Protein AF-A0A6N7TP20-F1 (afdb_monomer)

Sequence (91 aa):
MADSKKNVFFIGGYSYTVDKSTPLCRREDFFHSATLYQSPNGRFFVVENDAADTITVKVLSKSDAKTFMDEHPAGIFTENYIRIFGQPKQG

Secondary structure (DSSP, 8-state):
-------EEEETTEEEESTTSEEEEEEE-SSEEEEEEE-TTS-EEEEEEETTS-EEEEEE-HHHHHHHHHH-GGGB-HHHHHHHH------

Foldseek 3Di:
DPPPPPQWDQDPNDTHHVVQWAWFFWDDDPFKIKTWTAHPVRWIKIWMAGNVRDTDIDTDDPVVSVVVCVVHVVGGPVVSCCVNVNPPPPD

Nearest PDB structures (foldseek):
  7snx-assembly1_A  TM=6.237E-01  e=6.199E-01  Oplophorus gracilirostris
  3q1c-assembly1_A  TM=6.465E-01  e=1.100E+00  Escherichia coli O127:H6 str. E2348/69
  4fmc-assembly3_E  TM=6.771E-01  e=1.643E+00  Escherichia coli
  4fmd-assembly3_E  TM=6.856E-01  e=2.318E+00  Escherichia coli
  3pcs-assembly3_C  TM=5.658E-01  e=1.100E+00  Escherichia coli O157:H7

Radius of gyration: 13.51 Å; Cα contacts (8 Å, |Δi|>4): 136; chains: 1; bounding box: 25×38×41 Å

M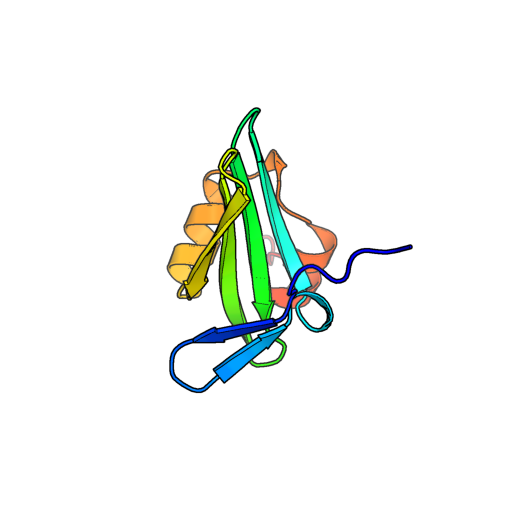ean predicted aligned error: 8.08 Å

Solvent-accessible surface area (backbone atoms only — not comparable to full-atom values): 5366 Å² total; per-residue (Å²): 132,85,80,79,78,70,56,62,45,81,55,98,92,40,80,48,40,55,88,71,23,48,63,35,27,45,47,77,53,101,53,38,34,39,37,34,30,34,40,84,87,74,47,35,33,34,42,34,36,38,73,84,76,46,77,46,77,46,79,39,53,75,66,56,52,48,51,56,36,68,77,37,60,92,29,43,36,62,72,46,39,35,73,73,75,42,70,82,77,82,125

Structure (mmCIF, N/CA/C/O backbone):
data_AF-A0A6N7TP20-F1
#
_entry.id   AF-A0A6N7TP20-F1
#
loop_
_atom_site.group_PDB
_atom_site.id
_atom_site.type_symbol
_atom_site.label_atom_id
_atom_site.label_alt_id
_atom_site.label_comp_id
_atom_site.label_asym_id
_atom_site.label_entity_id
_atom_site.label_seq_id
_atom_site.pdbx_PDB_ins_code
_atom_site.Cartn_x
_atom_site.Cartn_y
_atom_site.Cartn_z
_atom_site.occupancy
_atom_site.B_iso_or_equiv
_atom_site.auth_seq_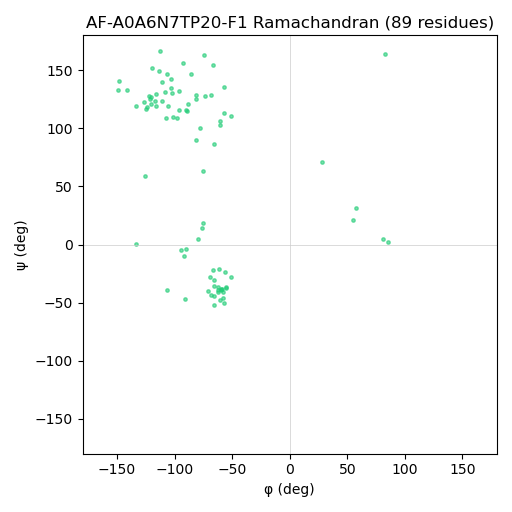id
_atom_site.auth_comp_id
_atom_site.auth_asym_id
_atom_site.auth_atom_id
_atom_site.pdbx_PDB_model_num
ATOM 1 N N . MET A 1 1 ? -5.006 -7.935 -25.964 1.00 34.12 1 MET A N 1
ATOM 2 C CA . MET A 1 1 ? -4.978 -9.048 -24.995 1.00 34.12 1 MET A CA 1
ATOM 3 C C . MET A 1 1 ? -4.311 -8.533 -23.728 1.00 34.12 1 MET A C 1
ATOM 5 O O . MET A 1 1 ? -3.146 -8.176 -23.797 1.00 34.12 1 MET A O 1
ATOM 9 N N . ALA A 1 2 ? -5.058 -8.365 -22.633 1.00 34.62 2 ALA A N 1
ATOM 10 C CA . ALA A 1 2 ? -4.501 -7.914 -21.358 1.00 34.62 2 ALA A CA 1
ATOM 11 C C . ALA A 1 2 ? -3.808 -9.108 -20.696 1.00 34.62 2 ALA A C 1
ATOM 13 O O . ALA A 1 2 ? -4.471 -10.009 -20.178 1.00 34.62 2 ALA A O 1
ATOM 14 N N . ASP A 1 3 ? -2.484 -9.156 -20.813 1.00 38.09 3 ASP A N 1
ATOM 15 C CA . ASP A 1 3 ? -1.664 -10.177 -20.178 1.00 38.09 3 ASP A CA 1
ATOM 16 C C . ASP A 1 3 ? -1.860 -10.068 -18.661 1.00 38.09 3 ASP A C 1
ATOM 18 O O . ASP A 1 3 ? -1.468 -9.095 -18.018 1.00 38.09 3 ASP A O 1
ATOM 22 N N . SER A 1 4 ? -2.593 -11.032 -18.107 1.00 44.59 4 SER A N 1
ATOM 23 C CA . SER A 1 4 ? -2.951 -11.118 -16.694 1.00 44.59 4 SER A CA 1
ATOM 24 C C . SER A 1 4 ? -1.734 -11.567 -15.882 1.00 44.59 4 SER A C 1
ATOM 26 O O . SER A 1 4 ? -1.732 -12.649 -15.289 1.00 44.59 4 SER A O 1
ATOM 28 N N . LYS A 1 5 ? -0.670 -10.755 -15.878 1.00 51.69 5 LYS A N 1
ATOM 29 C CA . LYS A 1 5 ? 0.542 -10.971 -15.081 1.00 51.69 5 LYS A CA 1
ATOM 30 C C . LYS A 1 5 ? 0.199 -10.858 -13.592 1.00 51.69 5 LYS A C 1
ATOM 32 O O . LYS A 1 5 ? 0.260 -9.796 -12.996 1.00 51.69 5 LYS A O 1
ATOM 37 N N . LYS A 1 6 ? -0.235 -11.985 -13.019 1.00 58.47 6 LYS A N 1
ATOM 38 C CA . LYS A 1 6 ? -0.243 -12.358 -11.591 1.00 58.47 6 LYS A CA 1
ATOM 39 C C . LYS A 1 6 ? -0.331 -11.183 -10.599 1.00 58.47 6 LYS A C 1
ATOM 41 O O . LYS A 1 6 ? 0.574 -10.949 -9.812 1.00 58.47 6 LYS A O 1
ATOM 46 N N . ASN A 1 7 ? -1.497 -10.543 -10.536 1.00 69.31 7 ASN A N 1
ATOM 47 C CA . ASN A 1 7 ? -1.856 -9.585 -9.480 1.00 69.31 7 ASN A CA 1
ATOM 48 C C . ASN A 1 7 ? -2.224 -10.260 -8.139 1.00 69.31 7 ASN A C 1
ATOM 50 O O . ASN A 1 7 ? -2.832 -9.625 -7.277 1.00 69.31 7 ASN A O 1
ATOM 54 N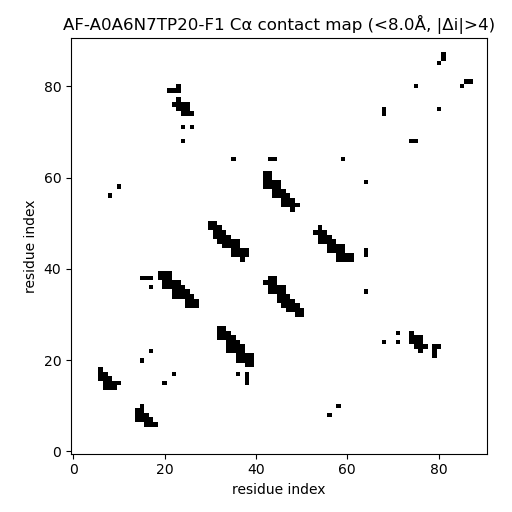 N . VAL A 1 8 ? -1.918 -11.552 -7.967 1.00 74.06 8 VAL A N 1
ATOM 55 C CA . VAL A 1 8 ? -2.247 -12.341 -6.771 1.00 74.06 8 VAL A CA 1
ATOM 56 C C . VAL A 1 8 ? -0.971 -12.941 -6.201 1.00 74.06 8 VAL A C 1
ATOM 58 O O . VAL A 1 8 ? -0.320 -13.759 -6.848 1.00 74.06 8 VAL A O 1
ATOM 61 N N . PHE A 1 9 ? -0.642 -12.559 -4.973 1.00 78.62 9 PHE A N 1
ATOM 62 C CA . PHE A 1 9 ? 0.558 -12.980 -4.262 1.00 78.62 9 PHE A CA 1
ATOM 63 C C . PHE A 1 9 ? 0.173 -13.783 -3.026 1.00 78.62 9 PHE A C 1
ATOM 65 O O . PHE A 1 9 ? -0.652 -13.345 -2.229 1.00 78.62 9 PHE A O 1
ATOM 72 N N . PHE A 1 10 ? 0.766 -14.960 -2.846 1.00 75.88 10 PHE A N 1
ATOM 73 C CA . PHE A 1 10 ? 0.512 -15.804 -1.680 1.00 75.88 10 PHE A CA 1
ATOM 74 C C . PHE A 1 10 ? 1.661 -15.651 -0.687 1.00 75.88 10 PHE A C 1
ATOM 76 O O . PHE A 1 10 ? 2.769 -16.108 -0.954 1.00 75.88 10 PHE A O 1
ATOM 83 N N . ILE A 1 11 ? 1.406 -15.005 0.452 1.00 76.06 11 ILE A N 1
ATOM 84 C CA . ILE A 1 11 ? 2.419 -14.757 1.487 1.00 76.06 11 ILE A CA 1
ATOM 85 C C . ILE A 1 11 ? 1.895 -15.268 2.825 1.00 76.06 11 ILE A C 1
ATOM 87 O O . ILE A 1 11 ? 0.820 -14.869 3.273 1.00 76.06 11 ILE A O 1
ATOM 91 N N . GLY A 1 12 ? 2.640 -16.176 3.462 1.00 67.31 12 GLY A N 1
ATOM 92 C CA . GLY A 1 12 ? 2.320 -16.681 4.804 1.00 67.31 12 GLY A CA 1
ATOM 93 C C . GLY A 1 12 ? 0.930 -17.320 4.933 1.00 67.31 12 GLY A C 1
ATOM 94 O O . GLY A 1 12 ? 0.305 -17.198 5.982 1.00 67.31 12 GLY A O 1
ATOM 95 N N . GLY A 1 13 ? 0.414 -17.938 3.862 1.00 72.31 13 GLY A N 1
ATOM 96 C CA . GLY A 1 13 ? -0.924 -18.548 3.824 1.00 72.31 13 GLY A CA 1
ATOM 97 C C . GLY A 1 13 ? -2.072 -17.592 3.474 1.00 72.31 13 GLY A C 1
ATOM 98 O O . GLY A 1 13 ? -3.221 -18.019 3.436 1.00 72.31 13 GLY A O 1
ATOM 99 N N . TYR A 1 14 ? -1.784 -16.320 3.184 1.00 73.31 14 TYR A N 1
ATOM 100 C CA . TYR A 1 14 ? -2.780 -15.329 2.774 1.00 73.31 14 TYR A CA 1
ATOM 101 C C . TYR A 1 14 ? -2.596 -14.927 1.312 1.00 73.31 14 TYR A C 1
ATOM 103 O O . TYR A 1 14 ? -1.474 -14.739 0.844 1.00 73.31 14 TYR A O 1
ATOM 111 N N . SER A 1 15 ? -3.711 -14.765 0.600 1.00 75.69 15 SER A N 1
ATOM 112 C CA . SER A 1 15 ? -3.742 -14.245 -0.767 1.00 75.69 15 SER A CA 1
ATOM 113 C C . SER A 1 15 ? -3.874 -12.720 -0.762 1.00 75.69 15 SER A C 1
ATOM 115 O O . SER A 1 15 ? -4.901 -12.173 -0.351 1.00 75.69 15 SER A O 1
ATOM 117 N N . TYR A 1 16 ? -2.849 -12.038 -1.249 1.00 77.62 16 TYR A N 1
ATOM 118 C CA . TYR A 1 16 ? -2.796 -10.599 -1.457 1.00 77.62 16 TYR A CA 1
ATOM 119 C C . TYR A 1 16 ? -3.096 -10.309 -2.923 1.00 77.62 16 TYR A C 1
ATOM 121 O O . TYR A 1 16 ? -2.306 -10.625 -3.807 1.00 77.62 16 TYR A O 1
ATOM 129 N N . THR A 1 17 ? -4.268 -9.737 -3.182 1.00 79.19 17 THR A N 1
ATOM 130 C CA . THR A 1 17 ? -4.730 -9.427 -4.542 1.00 79.19 17 THR A CA 1
ATOM 131 C C . THR A 1 17 ? -4.616 -7.933 -4.762 1.00 79.19 17 THR A C 1
ATOM 133 O O . THR A 1 17 ? -5.293 -7.190 -4.055 1.00 79.19 17 THR A O 1
ATOM 136 N N . VAL A 1 18 ? -3.824 -7.488 -5.734 1.00 78.62 18 VAL A N 1
ATOM 137 C CA . VAL A 1 18 ? -3.716 -6.066 -6.097 1.00 78.62 18 VAL A CA 1
ATOM 138 C C . VAL A 1 18 ? -5.081 -5.504 -6.498 1.00 78.62 18 VAL A C 1
ATOM 140 O O . VAL A 1 18 ? -5.453 -4.439 -6.035 1.00 78.62 18 VAL A O 1
ATOM 143 N N . ASP A 1 19 ? -5.871 -6.272 -7.249 1.00 77.31 19 ASP A N 1
ATOM 144 C CA . ASP A 1 19 ? -7.209 -5.882 -7.721 1.00 77.31 19 ASP A CA 1
ATOM 145 C C . ASP A 1 19 ? -8.200 -5.560 -6.585 1.00 77.31 19 ASP A C 1
ATOM 147 O O . ASP A 1 19 ? -8.971 -4.608 -6.652 1.00 77.31 19 ASP A O 1
ATOM 151 N N . LYS A 1 20 ? -8.131 -6.324 -5.489 1.00 77.38 20 LYS A N 1
ATOM 152 C CA . LYS A 1 20 ? -8.975 -6.122 -4.300 1.00 77.38 20 LYS A CA 1
ATOM 153 C C . LYS A 1 20 ? -8.359 -5.173 -3.277 1.00 77.38 20 LYS A C 1
ATOM 155 O O . LYS A 1 20 ? -8.965 -4.947 -2.231 1.00 77.38 20 LYS A O 1
ATOM 160 N N . SER A 1 21 ? -7.140 -4.705 -3.522 1.00 83.69 21 SER A N 1
ATOM 161 C CA . SER A 1 21 ? -6.388 -3.890 -2.577 1.00 83.69 21 SER A CA 1
ATOM 162 C C . SER A 1 21 ? -6.353 -2.445 -3.036 1.00 83.69 21 SER A C 1
ATOM 164 O O . SER A 1 21 ? -6.300 -2.143 -4.223 1.00 83.69 21 SER A O 1
ATOM 166 N N . THR A 1 22 ? -6.351 -1.538 -2.073 1.00 85.69 22 THR A N 1
ATOM 167 C CA . THR A 1 22 ? -6.337 -0.108 -2.355 1.00 85.69 22 THR A CA 1
ATOM 168 C C . THR A 1 22 ? -4.885 0.357 -2.488 1.00 85.69 22 THR A C 1
ATOM 170 O O . THR A 1 22 ? -4.128 0.201 -1.524 1.00 85.69 22 THR A O 1
ATOM 173 N N . PRO A 1 23 ? -4.460 0.922 -3.633 1.00 87.50 23 PRO A N 1
ATOM 174 C CA . PRO A 1 23 ? -3.135 1.520 -3.758 1.00 87.50 23 PRO A CA 1
ATOM 175 C C . PRO A 1 23 ? -3.049 2.780 -2.895 1.00 87.50 23 PRO A C 1
ATOM 177 O O . PRO A 1 23 ? -3.896 3.665 -2.984 1.00 87.50 23 PRO A O 1
ATOM 180 N N . LEU A 1 24 ? -2.022 2.867 -2.059 1.00 86.94 24 LEU A N 1
ATOM 181 C CA . LEU A 1 24 ? -1.801 3.996 -1.153 1.00 86.94 24 LEU A CA 1
ATOM 182 C C . LEU A 1 24 ? -0.663 4.891 -1.604 1.00 86.94 24 LEU A C 1
ATOM 184 O O . LEU A 1 24 ? -0.763 6.106 -1.486 1.00 86.94 24 LEU A O 1
ATOM 188 N N . CYS A 1 25 ? 0.407 4.300 -2.124 1.00 88.12 25 CYS A N 1
ATOM 189 C CA . CYS A 1 25 ? 1.559 5.044 -2.598 1.00 88.12 25 CYS A CA 1
ATOM 190 C C . CYS A 1 25 ? 2.203 4.295 -3.752 1.00 88.12 25 CYS A C 1
ATOM 192 O O . CYS A 1 25 ? 2.420 3.089 -3.652 1.00 88.12 25 CYS A O 1
ATOM 194 N N . ARG A 1 26 ? 2.516 4.993 -4.838 1.00 87.06 26 ARG A N 1
ATOM 195 C CA . ARG A 1 26 ? 3.285 4.451 -5.954 1.00 87.06 26 ARG A CA 1
ATOM 196 C C . ARG A 1 26 ? 4.575 5.228 -6.083 1.00 87.06 26 ARG A C 1
ATOM 198 O O . ARG A 1 26 ? 4.577 6.434 -6.288 1.00 87.06 26 ARG A O 1
ATOM 205 N N . ARG A 1 27 ? 5.664 4.491 -6.017 1.00 85.19 27 ARG A N 1
ATOM 206 C CA . ARG A 1 27 ? 6.989 4.924 -6.399 1.00 85.19 27 ARG A CA 1
ATOM 207 C C . ARG A 1 27 ? 7.290 4.334 -7.767 1.00 85.19 27 ARG A C 1
ATOM 209 O O . ARG A 1 27 ? 7.117 3.137 -7.982 1.00 85.19 27 ARG A O 1
ATOM 216 N N . GLU A 1 28 ? 7.736 5.175 -8.679 1.00 81.44 28 GLU A N 1
ATOM 217 C CA . GLU A 1 28 ? 8.212 4.753 -9.985 1.00 81.44 28 GLU A CA 1
ATOM 218 C C . GLU A 1 28 ? 9.530 5.462 -10.268 1.00 81.44 28 GLU A C 1
ATOM 220 O O . GLU A 1 28 ? 9.604 6.687 -10.274 1.00 81.44 28 GLU A O 1
ATOM 225 N N . ASP A 1 29 ? 10.567 4.661 -10.451 1.00 79.94 29 ASP A N 1
ATOM 226 C CA . ASP A 1 29 ? 11.897 5.042 -10.889 1.00 79.94 29 ASP A CA 1
ATOM 227 C C . ASP A 1 29 ? 12.147 4.451 -12.284 1.00 79.94 29 ASP A C 1
ATOM 229 O O . ASP A 1 29 ? 11.463 3.527 -12.724 1.00 79.94 29 ASP A O 1
ATOM 233 N N . PHE A 1 30 ? 13.193 4.929 -12.959 1.00 75.38 30 PHE A N 1
ATOM 234 C CA . PHE A 1 30 ? 13.566 4.512 -14.319 1.00 75.38 30 PHE A CA 1
ATOM 235 C C . PHE A 1 30 ? 13.677 2.991 -14.532 1.00 75.38 30 PHE A C 1
ATOM 237 O O . PHE A 1 30 ? 13.473 2.520 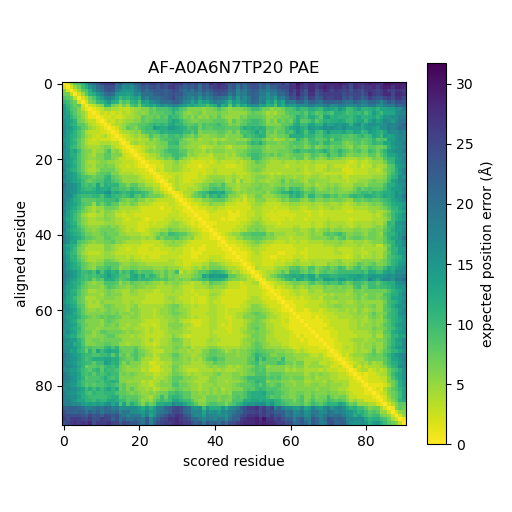-15.647 1.00 75.38 30 PHE A O 1
ATOM 244 N N . PHE A 1 31 ? 14.003 2.234 -13.481 1.00 78.81 31 PHE A N 1
ATOM 245 C CA . PHE A 1 31 ? 14.204 0.781 -13.535 1.00 78.81 31 PHE A CA 1
ATOM 246 C C . PHE A 1 31 ? 13.497 0.023 -12.407 1.00 78.81 31 PHE A C 1
ATOM 248 O O . PHE A 1 31 ? 13.606 -1.194 -12.336 1.00 78.81 31 PHE A O 1
ATOM 255 N N . HIS A 1 32 ? 12.787 0.717 -11.517 1.00 82.81 32 HIS A N 1
ATOM 256 C CA . HIS A 1 32 ? 12.143 0.089 -10.367 1.00 82.81 32 HIS A CA 1
ATOM 257 C C . HIS A 1 32 ? 10.786 0.729 -10.129 1.00 82.81 32 HIS A C 1
ATOM 259 O O . HIS A 1 32 ? 10.672 1.947 -10.084 1.00 82.81 32 HIS A O 1
ATOM 265 N N . SER A 1 33 ? 9.749 -0.070 -9.922 1.00 85.38 33 SER A N 1
ATOM 266 C CA . SER A 1 33 ? 8.449 0.438 -9.485 1.00 85.38 33 SER A CA 1
ATOM 267 C C . SER A 1 33 ? 8.059 -0.235 -8.183 1.00 85.38 33 SER A C 1
ATOM 269 O O . SER A 1 33 ? 8.088 -1.449 -8.074 1.00 85.38 33 SER A O 1
ATOM 271 N N . ALA A 1 34 ? 7.707 0.539 -7.168 1.00 87.94 34 ALA A N 1
ATOM 272 C CA . ALA A 1 34 ? 7.273 0.018 -5.883 1.00 87.94 34 ALA A CA 1
ATOM 273 C C . ALA A 1 34 ? 5.909 0.606 -5.551 1.00 87.94 34 ALA A C 1
ATOM 275 O O . ALA A 1 34 ? 5.760 1.813 -5.394 1.00 87.94 34 ALA A O 1
ATOM 276 N N . THR A 1 35 ? 4.888 -0.238 -5.452 1.00 89.12 35 THR A N 1
ATOM 277 C CA . THR A 1 35 ? 3.537 0.211 -5.113 1.00 89.12 35 THR A CA 1
ATOM 278 C C . THR A 1 35 ? 3.100 -0.389 -3.791 1.00 89.12 35 THR A C 1
ATOM 280 O O . THR A 1 35 ? 3.022 -1.606 -3.634 1.00 89.12 35 THR A O 1
ATOM 283 N N . LEU A 1 36 ? 2.817 0.485 -2.833 1.00 89.62 36 LEU A N 1
ATOM 284 C CA . LEU A 1 36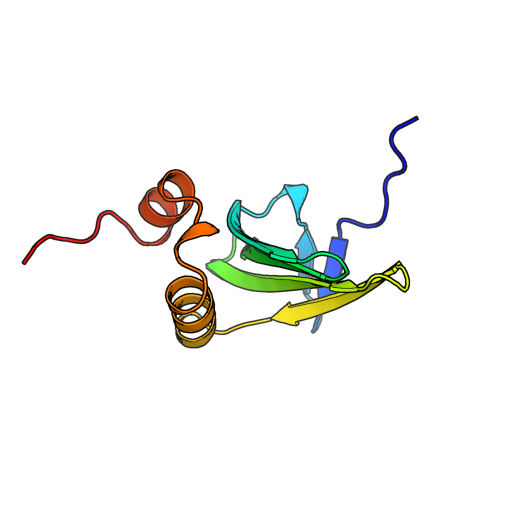 ? 2.242 0.157 -1.544 1.00 89.62 36 LEU A CA 1
ATOM 285 C C . LEU A 1 36 ? 0.729 0.009 -1.681 1.00 89.62 36 LEU A C 1
ATOM 287 O O . LEU A 1 36 ? 0.031 0.937 -2.096 1.00 89.62 36 LEU A O 1
ATOM 291 N N . TYR A 1 37 ? 0.224 -1.136 -1.250 1.00 89.06 37 TYR A N 1
ATOM 292 C CA . TYR A 1 37 ? -1.186 -1.476 -1.227 1.00 89.06 37 TYR A CA 1
ATOM 293 C C . TYR A 1 37 ? -1.653 -1.764 0.192 1.00 89.06 37 TYR A C 1
ATOM 295 O O . TYR A 1 37 ? -0.908 -2.266 1.039 1.00 89.06 37 TYR A O 1
ATOM 303 N N . GLN A 1 38 ? -2.936 -1.517 0.426 1.00 86.75 38 GLN A N 1
ATOM 304 C CA . GLN A 1 38 ? -3.639 -2.023 1.588 1.00 86.75 38 GLN A CA 1
ATOM 305 C C . GLN A 1 38 ? -4.660 -3.075 1.169 1.00 86.75 38 GLN A C 1
ATOM 307 O O . GLN A 1 38 ? -5.564 -2.822 0.376 1.00 86.75 38 GLN A O 1
ATOM 312 N N . SER A 1 39 ? -4.529 -4.259 1.749 1.00 84.56 39 SER A N 1
ATOM 313 C CA . SER A 1 39 ? -5.524 -5.319 1.642 1.00 84.56 39 SER A CA 1
ATOM 314 C C . SER A 1 39 ? -6.831 -4.937 2.356 1.00 84.56 39 SER A C 1
ATOM 316 O O . SER A 1 39 ? -6.800 -4.202 3.348 1.00 84.56 39 SER A O 1
ATOM 318 N N . PRO A 1 40 ? -7.976 -5.513 1.951 1.00 77.94 40 PRO A N 1
ATOM 319 C CA . PRO A 1 40 ? -9.264 -5.281 2.614 1.00 77.94 40 PRO A CA 1
ATOM 320 C C . PRO A 1 40 ? -9.281 -5.738 4.082 1.00 77.94 40 PRO A C 1
ATOM 322 O O . PRO A 1 40 ? -10.061 -5.233 4.879 1.00 77.94 40 PRO A O 1
ATOM 325 N N . ASN A 1 41 ? -8.371 -6.640 4.465 1.00 80.25 41 ASN A N 1
ATOM 326 C CA . ASN A 1 41 ? -8.178 -7.075 5.852 1.00 80.25 41 ASN A CA 1
ATOM 327 C C . ASN A 1 41 ? -7.361 -6.074 6.694 1.00 80.25 41 ASN A C 1
ATOM 329 O O . ASN A 1 41 ? -6.986 -6.382 7.823 1.00 80.25 41 ASN A O 1
ATOM 333 N N . GLY A 1 42 ? -7.013 -4.907 6.143 1.00 80.88 42 GLY A N 1
ATOM 334 C CA . GLY A 1 42 ? -6.261 -3.861 6.834 1.00 80.88 42 GLY A CA 1
ATOM 335 C C . GLY A 1 42 ? -4.745 -4.070 6.882 1.00 80.88 42 GLY A C 1
ATOM 336 O O . GLY A 1 42 ? -4.050 -3.277 7.514 1.00 80.88 42 GLY A O 1
ATOM 337 N N . ARG A 1 43 ? -4.208 -5.108 6.225 1.00 85.94 43 ARG A N 1
ATOM 338 C CA . ARG A 1 43 ? -2.754 -5.342 6.123 1.00 85.94 43 ARG A CA 1
ATOM 339 C C . ARG A 1 43 ? -2.149 -4.571 4.964 1.00 85.94 43 ARG A C 1
ATOM 341 O O . ARG A 1 43 ? -2.782 -4.473 3.912 1.00 85.94 43 ARG A O 1
ATOM 348 N N . PHE A 1 44 ? -0.913 -4.126 5.132 1.00 88.56 44 PHE A N 1
ATOM 349 C CA . PHE A 1 44 ? -0.170 -3.387 4.120 1.00 88.56 44 PHE A CA 1
ATOM 350 C C . PHE A 1 44 ? 0.858 -4.296 3.459 1.00 88.56 44 PHE A C 1
ATOM 352 O O . PHE A 1 44 ? 1.459 -5.152 4.108 1.00 88.56 44 PHE A O 1
ATOM 359 N N . PHE A 1 45 ? 1.046 -4.135 2.159 1.00 89.25 45 PHE A N 1
ATOM 360 C CA . PHE A 1 45 ? 2.072 -4.850 1.419 1.00 89.25 45 PHE A CA 1
ATOM 361 C C . PHE A 1 45 ? 2.571 -3.982 0.275 1.00 89.25 45 PHE A C 1
ATOM 363 O O . PHE A 1 45 ? 1.793 -3.273 -0.359 1.00 89.25 45 PHE A O 1
ATOM 370 N N . VAL A 1 46 ? 3.870 -4.026 0.026 1.00 89.12 46 VAL A N 1
ATOM 371 C CA . VAL A 1 46 ? 4.504 -3.346 -1.096 1.00 89.12 46 VAL A CA 1
ATOM 372 C C . VAL A 1 46 ? 4.825 -4.368 -2.171 1.00 89.12 46 VAL A C 1
ATOM 374 O O . VAL A 1 46 ? 5.310 -5.461 -1.880 1.00 89.12 46 VAL A O 1
ATOM 377 N N . VAL A 1 47 ? 4.502 -4.017 -3.408 1.00 87.81 47 VAL A N 1
ATOM 378 C CA . VAL A 1 47 ? 4.850 -4.770 -4.607 1.00 87.81 47 VAL A CA 1
ATOM 379 C C . VAL A 1 47 ? 5.942 -3.987 -5.313 1.00 87.81 47 VAL A C 1
ATOM 381 O O . VAL A 1 47 ? 5.681 -2.914 -5.850 1.00 87.81 47 VAL A O 1
ATOM 384 N N . GLU A 1 48 ? 7.154 -4.515 -5.273 1.00 88.19 48 GLU A N 1
ATOM 385 C CA . GLU A 1 48 ? 8.327 -3.999 -5.963 1.00 88.19 48 GLU A CA 1
ATOM 386 C C . GLU A 1 48 ? 8.495 -4.766 -7.279 1.00 88.19 48 GLU A C 1
ATOM 388 O O . GLU A 1 48 ? 8.4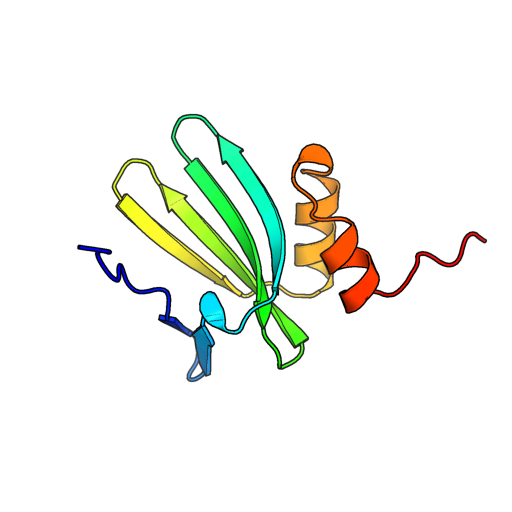16 -5.991 -7.315 1.00 88.19 48 GLU A O 1
ATOM 393 N N . ASN A 1 49 ? 8.699 -4.043 -8.366 1.00 85.94 49 ASN A N 1
ATOM 394 C CA . ASN A 1 49 ? 8.955 -4.541 -9.703 1.00 85.94 49 ASN A CA 1
ATOM 395 C C . ASN A 1 49 ? 10.311 -4.005 -10.136 1.00 85.94 49 ASN A C 1
ATOM 397 O O . ASN A 1 49 ? 10.515 -2.791 -10.173 1.00 85.94 49 ASN A O 1
ATOM 401 N N . ASP A 1 50 ? 11.214 -4.916 -10.448 1.00 80.25 50 ASP A N 1
ATOM 402 C CA . ASP A 1 50 ? 12.539 -4.607 -10.963 1.00 80.25 50 ASP A CA 1
ATOM 403 C C . ASP A 1 50 ? 12.543 -4.604 -12.497 1.00 80.25 50 ASP A C 1
ATOM 405 O O . ASP A 1 50 ? 11.732 -5.287 -13.129 1.00 80.25 50 ASP A O 1
ATOM 409 N N . ALA A 1 51 ? 13.488 -3.893 -13.112 1.00 76.81 51 ALA A N 1
ATOM 410 C CA . ALA A 1 51 ? 13.706 -3.906 -14.556 1.00 76.81 51 ALA A CA 1
ATOM 411 C C . ALA A 1 51 ? 13.966 -5.316 -15.107 1.00 76.81 51 ALA A C 1
ATOM 413 O O . ALA A 1 51 ? 13.690 -5.577 -16.277 1.00 76.81 51 ALA A O 1
ATOM 414 N N . ALA A 1 52 ? 14.437 -6.242 -14.269 1.00 77.44 52 ALA A N 1
ATOM 415 C CA . ALA A 1 52 ? 14.561 -7.660 -14.593 1.00 77.44 52 ALA A CA 1
ATOM 416 C C . ALA A 1 52 ? 13.220 -8.439 -14.590 1.00 77.44 52 ALA A C 1
ATOM 418 O O . ALA A 1 52 ? 13.238 -9.663 -14.460 1.00 77.44 52 ALA A O 1
ATOM 419 N N . ASP A 1 53 ? 12.061 -7.764 -14.669 1.00 71.00 53 ASP A N 1
ATOM 420 C CA . ASP A 1 53 ? 10.700 -8.342 -14.559 1.00 71.00 53 ASP A CA 1
ATOM 421 C C . ASP A 1 53 ? 10.497 -9.140 -13.253 1.00 71.00 53 ASP A C 1
ATOM 423 O O . ASP A 1 53 ? 9.634 -10.012 -13.138 1.00 71.00 53 ASP A O 1
ATOM 427 N N . THR A 1 54 ? 11.327 -8.862 -12.244 1.00 80.06 54 THR A N 1
ATOM 428 C CA . THR A 1 54 ? 11.300 -9.573 -10.968 1.00 80.06 54 THR A CA 1
ATOM 429 C C . THR A 1 54 ? 10.350 -8.857 -10.028 1.00 80.06 54 THR A C 1
ATOM 431 O O . THR A 1 54 ? 10.584 -7.717 -9.629 1.00 80.06 54 THR A O 1
ATOM 434 N N . ILE A 1 55 ? 9.270 -9.548 -9.660 1.00 83.31 55 ILE A N 1
ATOM 435 C CA . ILE A 1 55 ? 8.262 -9.024 -8.742 1.00 83.31 55 ILE A CA 1
ATOM 436 C C . ILE A 1 55 ? 8.557 -9.524 -7.333 1.00 83.31 55 ILE A C 1
ATOM 438 O O . ILE A 1 55 ? 8.466 -10.720 -7.053 1.00 83.31 55 ILE A O 1
ATOM 442 N N . THR A 1 56 ? 8.863 -8.598 -6.435 1.00 84.81 56 THR A N 1
ATOM 443 C CA . THR A 1 56 ? 9.058 -8.864 -5.013 1.00 84.81 56 THR A CA 1
ATOM 444 C C . THR A 1 56 ? 7.887 -8.290 -4.239 1.00 84.81 56 THR A C 1
ATOM 446 O O . THR A 1 56 ? 7.510 -7.139 -4.433 1.00 84.81 56 THR A O 1
ATOM 449 N N . VAL A 1 57 ? 7.300 -9.076 -3.339 1.00 84.75 57 VAL A N 1
ATOM 450 C CA . VAL A 1 57 ? 6.214 -8.589 -2.485 1.00 84.75 57 VAL A CA 1
ATOM 451 C C . VAL A 1 57 ? 6.598 -8.734 -1.031 1.00 84.75 57 VAL A C 1
ATOM 453 O O . VAL A 1 57 ? 6.936 -9.825 -0.571 1.00 84.75 57 VAL A O 1
ATOM 456 N N . LYS A 1 58 ? 6.532 -7.622 -0.303 1.00 87.75 58 LYS A N 1
ATOM 457 C CA . LYS A 1 58 ? 6.860 -7.556 1.120 1.00 87.75 58 LYS A CA 1
ATOM 458 C C . LYS A 1 58 ? 5.643 -7.078 1.889 1.00 87.75 58 LYS A C 1
ATOM 460 O O . LYS A 1 58 ? 5.054 -6.049 1.572 1.00 87.75 58 LYS A O 1
ATOM 465 N N . VAL A 1 59 ? 5.254 -7.832 2.910 1.00 87.81 59 VAL A N 1
ATOM 466 C CA . VAL A 1 59 ? 4.194 -7.414 3.833 1.00 87.81 59 VAL A CA 1
ATOM 467 C C . VAL A 1 59 ? 4.812 -6.460 4.845 1.00 87.81 59 VAL A C 1
ATOM 469 O O . VAL A 1 59 ? 5.833 -6.777 5.448 1.00 87.81 59 VAL A O 1
ATOM 472 N N . LEU A 1 60 ? 4.192 -5.298 5.015 1.00 87.00 60 LEU A N 1
ATOM 473 C CA . LEU A 1 60 ? 4.659 -4.245 5.905 1.00 87.00 60 LEU A CA 1
ATOM 474 C C . LEU A 1 60 ? 3.682 -4.058 7.063 1.00 87.00 60 LEU A C 1
ATOM 476 O O . LEU A 1 60 ? 2.466 -4.240 6.927 1.00 87.00 60 LEU A O 1
ATOM 480 N N . SER A 1 61 ? 4.217 -3.649 8.209 1.00 87.06 61 SER A N 1
ATOM 481 C CA . SER A 1 61 ? 3.391 -3.157 9.307 1.00 87.06 61 SER A CA 1
ATOM 482 C C . SER A 1 61 ? 2.871 -1.759 8.978 1.00 87.06 61 SER A C 1
ATOM 484 O O . SER A 1 61 ? 3.397 -1.060 8.114 1.00 87.06 61 SER A O 1
ATOM 486 N N . LYS A 1 62 ? 1.841 -1.309 9.701 1.00 83.44 62 LYS A N 1
ATOM 487 C CA . LYS A 1 62 ? 1.282 0.043 9.531 1.00 83.44 62 LYS A CA 1
ATOM 488 C C . LYS A 1 62 ? 2.345 1.142 9.694 1.00 83.44 62 LYS A C 1
ATOM 490 O O . LYS A 1 62 ? 2.288 2.139 8.982 1.00 83.44 62 LYS A O 1
ATOM 495 N N . SER A 1 63 ? 3.288 0.957 10.619 1.00 85.81 63 SER A N 1
ATOM 496 C CA . SER A 1 63 ? 4.386 1.895 10.871 1.00 85.81 63 SER A CA 1
ATOM 497 C C . SER A 1 63 ? 5.334 1.987 9.675 1.00 85.81 63 SER A C 1
ATOM 499 O O . SER A 1 63 ? 5.535 3.081 9.165 1.00 85.81 63 SER A O 1
ATOM 501 N N . ASP A 1 64 ? 5.826 0.851 9.169 1.00 86.94 64 ASP A N 1
ATOM 502 C CA . ASP A 1 64 ? 6.701 0.802 7.989 1.00 86.94 64 ASP A CA 1
ATOM 503 C C . ASP A 1 64 ? 6.013 1.340 6.733 1.00 86.94 64 ASP A C 1
ATOM 505 O O . ASP A 1 64 ? 6.602 2.097 5.970 1.00 86.94 64 ASP A O 1
ATOM 509 N N . ALA A 1 65 ? 4.733 1.006 6.542 1.00 85.44 65 ALA A N 1
ATOM 510 C CA . ALA A 1 65 ? 3.929 1.548 5.452 1.00 85.44 65 ALA A CA 1
ATOM 511 C C . ALA A 1 65 ? 3.843 3.079 5.529 1.00 85.44 65 ALA A C 1
ATOM 513 O O . ALA A 1 65 ? 3.897 3.752 4.503 1.00 85.44 65 ALA A O 1
ATOM 514 N N .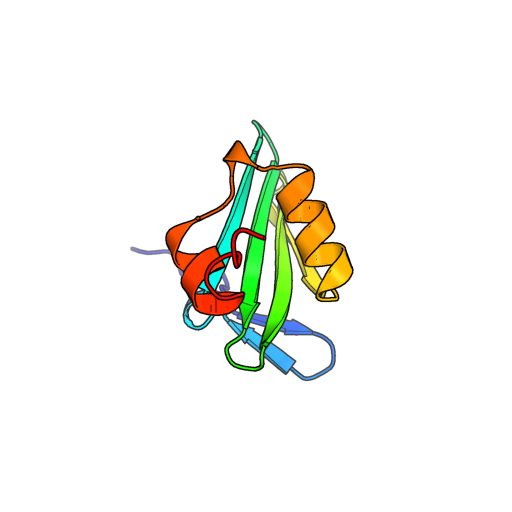 LYS A 1 66 ? 3.731 3.637 6.741 1.00 83.94 66 LYS A N 1
ATOM 515 C CA . LYS A 1 66 ? 3.730 5.085 6.951 1.00 83.94 66 LYS A CA 1
ATOM 516 C C . LYS A 1 66 ? 5.091 5.705 6.646 1.00 83.94 66 LYS A C 1
ATOM 518 O O . LYS A 1 66 ? 5.112 6.718 5.961 1.00 83.94 66 LYS A O 1
ATOM 523 N N . THR A 1 67 ? 6.188 5.092 7.089 1.00 86.31 67 THR A N 1
ATOM 524 C CA . THR A 1 67 ? 7.549 5.537 6.752 1.00 86.31 67 THR A CA 1
ATOM 525 C C . THR A 1 67 ? 7.769 5.548 5.240 1.00 86.31 67 THR A C 1
ATOM 527 O O . THR A 1 67 ? 8.200 6.557 4.704 1.00 86.31 67 THR A O 1
ATOM 530 N N . PHE A 1 68 ? 7.360 4.491 4.531 1.00 85.38 68 PHE A N 1
ATOM 531 C CA . PHE A 1 68 ? 7.474 4.423 3.071 1.00 85.38 68 PHE A CA 1
ATOM 532 C C . PHE A 1 68 ? 6.701 5.547 2.363 1.00 85.38 68 PHE A C 1
ATOM 534 O O . PHE A 1 68 ? 7.162 6.099 1.368 1.00 85.38 68 PHE A O 1
ATOM 541 N N . MET A 1 69 ? 5.511 5.887 2.870 1.00 84.12 69 MET A N 1
ATOM 542 C CA . MET A 1 69 ? 4.740 7.024 2.365 1.00 84.12 69 MET A CA 1
ATOM 543 C C . MET A 1 69 ? 5.452 8.354 2.649 1.00 84.12 69 MET A C 1
ATOM 545 O O . MET A 1 69 ? 5.535 9.191 1.758 1.00 84.12 69 MET A O 1
ATOM 549 N N . ASP A 1 70 ? 5.990 8.534 3.856 1.00 84.00 70 ASP A N 1
ATOM 550 C CA . ASP A 1 70 ? 6.714 9.744 4.274 1.00 84.00 70 ASP A CA 1
ATOM 551 C C . ASP A 1 70 ? 7.988 9.985 3.445 1.00 84.00 70 ASP A C 1
ATOM 553 O O . ASP A 1 70 ? 8.276 11.118 3.071 1.00 84.00 70 ASP A O 1
ATOM 557 N N . GLU A 1 71 ? 8.695 8.913 3.072 1.00 85.56 71 GLU A N 1
ATOM 558 C CA . GLU A 1 71 ? 9.850 8.962 2.165 1.00 85.56 71 GLU A CA 1
ATOM 559 C C . GLU A 1 71 ? 9.460 9.297 0.716 1.00 85.56 71 GLU A C 1
ATOM 561 O O . GLU A 1 71 ? 10.251 9.880 -0.032 1.00 85.56 71 GLU A O 1
ATOM 566 N N . HIS A 1 72 ? 8.238 8.952 0.302 1.00 82.62 72 HIS A N 1
ATOM 567 C CA . HIS A 1 72 ? 7.753 9.123 -1.068 1.00 82.62 72 HIS A CA 1
ATOM 568 C C . HIS A 1 72 ? 6.436 9.914 -1.141 1.00 82.62 72 HIS A C 1
ATOM 570 O O . HIS A 1 72 ? 5.458 9.436 -1.725 1.00 82.62 72 HIS A O 1
ATOM 576 N N . PRO A 1 73 ? 6.398 11.166 -0.643 1.00 77.50 73 PRO A N 1
ATOM 577 C CA . PRO A 1 73 ? 5.157 11.925 -0.518 1.00 77.50 73 PRO A CA 1
ATOM 578 C C . PRO A 1 73 ? 4.527 12.254 -1.877 1.00 77.50 73 PRO A C 1
ATOM 580 O O . PRO A 1 73 ? 3.306 12.307 -1.998 1.00 77.50 73 PRO A O 1
ATOM 583 N N . ALA A 1 74 ? 5.349 12.413 -2.920 1.00 79.56 74 ALA A N 1
ATOM 584 C CA . ALA A 1 74 ? 4.896 12.679 -4.287 1.00 79.56 74 ALA A CA 1
ATOM 585 C C . ALA A 1 74 ? 4.125 11.504 -4.917 1.00 79.56 74 ALA A C 1
ATOM 587 O O . ALA A 1 74 ? 3.366 11.702 -5.862 1.00 79.56 74 ALA A O 1
ATOM 588 N N . GLY A 1 75 ? 4.326 10.289 -4.401 1.00 81.62 75 GLY A N 1
ATOM 589 C CA . GLY A 1 75 ? 3.678 9.072 -4.876 1.00 81.62 75 GLY A CA 1
ATOM 590 C C . GLY A 1 75 ? 2.410 8.697 -4.113 1.00 81.62 75 GLY A C 1
ATOM 591 O O . GLY A 1 75 ? 1.765 7.709 -4.469 1.00 81.62 75 GLY A O 1
ATOM 592 N N . ILE A 1 76 ? 2.060 9.431 -3.049 1.00 85.44 76 ILE A N 1
ATOM 593 C CA . ILE A 1 76 ? 0.915 9.109 -2.196 1.00 85.44 76 ILE A CA 1
ATOM 594 C C . ILE A 1 76 ? -0.389 9.437 -2.925 1.00 85.44 76 ILE A C 1
ATOM 596 O O . ILE A 1 76 ? -0.632 10.565 -3.349 1.00 85.44 76 ILE A O 1
ATOM 600 N N . PHE A 1 77 ? -1.292 8.462 -2.972 1.00 85.19 77 PHE A N 1
ATOM 601 C CA . PHE A 1 77 ? -2.672 8.670 -3.389 1.00 85.19 77 PHE A CA 1
ATOM 602 C C . PHE A 1 77 ? -3.471 9.234 -2.216 1.00 85.19 77 PHE A C 1
ATOM 604 O O . PHE A 1 77 ? -4.038 8.484 -1.419 1.00 85.19 77 PHE A O 1
ATOM 611 N N . THR A 1 78 ? -3.520 10.561 -2.102 1.00 78.56 78 THR A N 1
ATOM 612 C CA . THR A 1 78 ? -4.151 11.268 -0.975 1.00 78.56 78 THR A CA 1
ATOM 613 C C . THR A 1 78 ? -5.611 10.857 -0.764 1.00 78.56 78 THR A C 1
ATOM 615 O O . THR A 1 78 ? -6.044 10.702 0.373 1.00 78.56 78 THR A O 1
ATOM 618 N N . GLU A 1 79 ? -6.361 10.599 -1.839 1.00 81.31 79 GLU A N 1
ATOM 619 C CA . GLU A 1 79 ? -7.750 10.117 -1.776 1.00 81.31 79 GLU A CA 1
ATOM 620 C C . GLU A 1 79 ? -7.8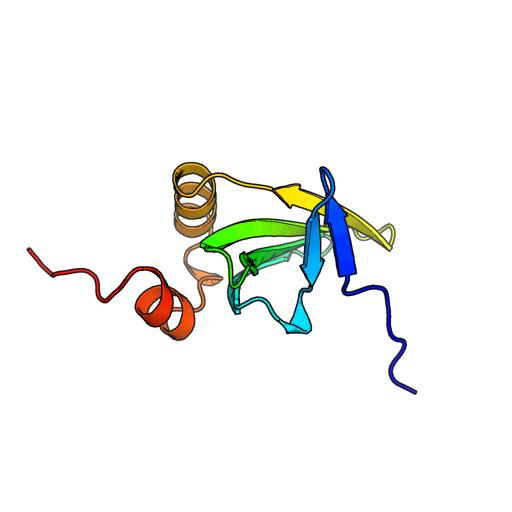66 8.771 -1.049 1.00 81.31 79 GLU A C 1
ATOM 622 O O . GLU A 1 79 ? -8.673 8.602 -0.130 1.00 81.31 79 GLU A O 1
ATOM 627 N N . ASN A 1 80 ? -7.008 7.820 -1.419 1.00 82.56 80 ASN A N 1
ATOM 628 C CA . ASN A 1 80 ? -6.970 6.502 -0.801 1.00 82.56 80 ASN A CA 1
ATOM 629 C C . ASN A 1 80 ? -6.409 6.581 0.619 1.00 82.56 80 ASN A C 1
ATOM 631 O O . ASN A 1 80 ? -6.952 5.957 1.527 1.00 82.56 80 ASN A O 1
ATOM 635 N N . TYR A 1 81 ? -5.380 7.398 0.846 1.00 77.00 81 TYR A N 1
ATOM 636 C CA . TYR A 1 81 ? -4.833 7.639 2.176 1.00 77.00 81 TYR A CA 1
ATOM 637 C C . TYR A 1 81 ? -5.902 8.160 3.144 1.00 77.00 81 TYR A C 1
ATOM 639 O O . TYR A 1 81 ? -6.091 7.572 4.206 1.00 77.00 81 TYR A O 1
ATOM 647 N N . ILE A 1 82 ? -6.655 9.198 2.766 1.00 78.62 82 ILE A N 1
ATOM 648 C CA . ILE A 1 82 ? -7.721 9.774 3.601 1.00 78.62 82 ILE A CA 1
ATOM 649 C C . ILE A 1 82 ? -8.822 8.743 3.865 1.00 78.62 82 ILE A C 1
ATOM 651 O O . ILE A 1 82 ? -9.339 8.659 4.978 1.00 78.62 82 ILE A O 1
ATOM 655 N N . ARG A 1 83 ? -9.172 7.922 2.870 1.00 75.31 83 ARG A N 1
ATOM 656 C CA . ARG A 1 83 ? -10.186 6.872 3.023 1.00 75.31 83 ARG A CA 1
ATOM 657 C C . ARG A 1 83 ? -9.759 5.770 3.995 1.00 75.31 83 ARG A C 1
ATOM 659 O O . ARG A 1 83 ? -10.601 5.227 4.703 1.00 75.31 83 ARG A O 1
ATOM 666 N N . ILE A 1 84 ? -8.470 5.436 4.017 1.00 74.88 84 ILE A N 1
ATOM 667 C CA . ILE A 1 84 ? -7.919 4.326 4.801 1.00 74.88 84 ILE A CA 1
ATOM 668 C C . ILE A 1 84 ? -7.461 4.752 6.200 1.00 74.88 84 ILE A C 1
ATOM 670 O O . ILE A 1 84 ? -7.753 4.074 7.185 1.00 74.88 84 ILE A O 1
ATOM 674 N N . PHE A 1 85 ? -6.721 5.852 6.300 1.00 70.38 85 PHE A N 1
ATOM 675 C CA . PHE A 1 85 ? -6.177 6.365 7.559 1.00 70.38 85 PHE A CA 1
ATOM 676 C C . PHE A 1 85 ? -7.107 7.377 8.241 1.00 70.38 85 PHE A C 1
ATOM 678 O O . PHE A 1 85 ? -6.885 7.706 9.407 1.00 70.38 85 PHE A O 1
ATOM 685 N N . GLY A 1 86 ? -8.163 7.819 7.554 1.00 65.25 86 GLY A N 1
ATOM 686 C CA . GLY A 1 86 ? -9.002 8.933 7.977 1.00 65.25 86 GLY A CA 1
ATOM 687 C C . GLY A 1 86 ? -8.386 10.275 7.580 1.00 65.25 86 GLY A C 1
ATOM 688 O O . GLY A 1 86 ? -7.201 10.369 7.252 1.00 65.25 86 GLY A O 1
ATOM 689 N N . GLN A 1 87 ? -9.191 11.340 7.615 1.00 56.00 87 GLN A N 1
ATOM 690 C CA . GLN A 1 87 ? -8.650 12.693 7.500 1.00 56.00 87 GLN A CA 1
ATOM 691 C C . GLN A 1 87 ? -7.610 12.905 8.609 1.00 56.00 87 GLN A C 1
ATOM 693 O O . GLN A 1 87 ? -7.883 12.539 9.760 1.00 56.00 87 GLN A O 1
ATOM 698 N N . PRO A 1 88 ? -6.441 13.505 8.310 1.00 50.81 88 PRO A N 1
ATOM 699 C CA . PRO A 1 88 ? -5.601 14.021 9.374 1.00 50.81 88 PRO A CA 1
ATOM 700 C C . PRO A 1 88 ? -6.467 15.010 10.155 1.00 50.81 88 PRO A C 1
ATOM 702 O O . PRO A 1 88 ? -6.898 16.026 9.612 1.00 50.81 88 PRO A O 1
ATOM 705 N N . LYS A 1 89 ? -6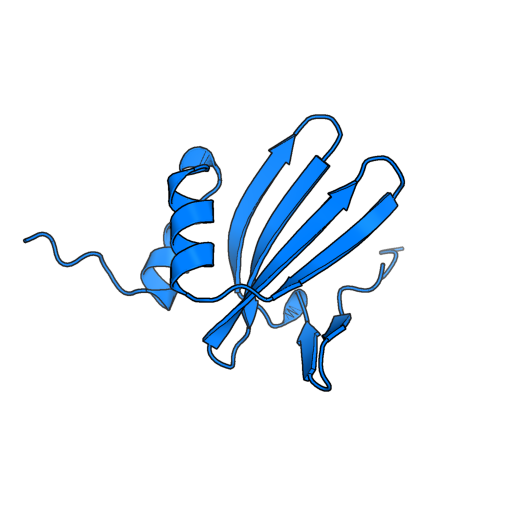.793 14.690 11.412 1.00 44.03 89 LYS A N 1
ATOM 706 C CA . LYS A 1 89 ? -7.332 15.697 12.323 1.00 44.03 89 LYS A CA 1
ATOM 707 C C . LYS A 1 89 ? -6.237 16.751 12.435 1.00 44.03 89 LYS A C 1
ATOM 709 O O . LYS A 1 89 ? -5.223 16.489 13.077 1.00 44.03 89 LYS A O 1
ATOM 714 N N . GLN A 1 90 ? -6.411 17.875 11.740 1.00 44.16 90 GLN A N 1
ATOM 715 C CA . GLN A 1 90 ? -5.672 19.098 12.027 1.00 44.16 90 GLN A CA 1
ATOM 716 C C . GLN A 1 90 ? -5.842 19.352 13.526 1.00 44.16 90 GLN A C 1
ATOM 718 O O . GLN A 1 90 ? -6.965 19.556 13.990 1.00 44.16 90 GLN A O 1
ATOM 723 N N . GLY A 1 91 ? -4.748 19.183 14.266 1.00 40.44 91 GLY A N 1
ATOM 724 C CA . GLY A 1 91 ? -4.621 19.658 15.638 1.00 40.44 91 GLY A CA 1
ATOM 725 C C . GLY A 1 91 ? -4.336 21.146 15.639 1.00 40.44 91 GLY A C 1
ATOM 726 O O . GLY A 1 91 ? -3.676 21.603 14.677 1.00 40.44 91 GLY A O 1
#

pLDDT: mean 77.29, std 13.31, range [34.12, 89.62]